Protein AF-A0A1I0SE45-F1 (afdb_monomer)

Solvent-accessible surface area (backbone atoms only — not comparable to full-atom values): 6340 Å² total; per-residue (Å²): 133,84,80,75,80,79,86,82,78,57,58,68,59,54,48,51,55,34,52,53,34,70,74,69,46,56,56,65,59,53,17,60,76,70,75,50,56,46,69,55,51,54,50,50,39,52,45,33,74,76,34,70,87,64,42,70,64,55,92,92,46,79,76,62,51,73,68,53,48,49,53,52,51,51,52,50,53,50,54,51,52,53,50,51,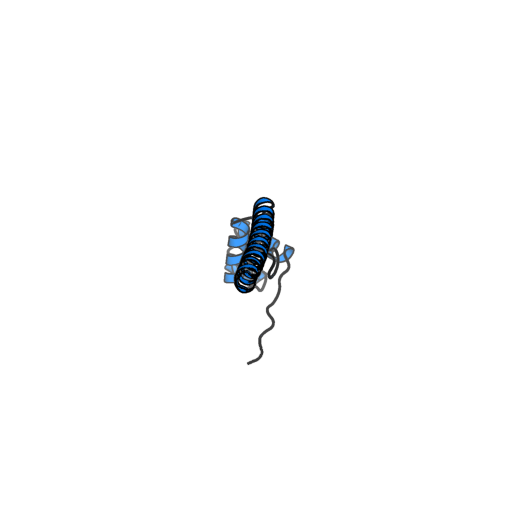51,52,52,52,54,51,49,52,59,50,55,65,58,52,59,71,68,68,77,76,124

pLDDT: mean 84.78, std 13.62, range [44.25, 98.06]

Mean predicted aligned error: 11.13 Å

Organism: NCBI:txid29529

Structure (mmCIF, N/CA/C/O backbone):
data_AF-A0A1I0SE45-F1
#
_entry.id   AF-A0A1I0SE45-F1
#
loop_
_atom_site.group_PDB
_atom_site.id
_atom_site.type_symbol
_atom_site.label_atom_id
_atom_site.label_alt_id
_atom_site.label_comp_id
_atom_site.label_asym_id
_atom_site.label_entity_id
_atom_site.label_seq_id
_atom_site.pdbx_PDB_ins_code
_atom_site.Cartn_x
_atom_site.Cartn_y
_atom_site.Cartn_z
_atom_site.occupancy
_atom_site.B_iso_or_equiv
_atom_site.auth_seq_id
_atom_site.auth_comp_id
_atom_site.auth_asym_id
_atom_site.auth_atom_id
_atom_site.pdbx_PDB_model_num
ATOM 1 N N . MET A 1 1 ? -6.788 -32.580 0.442 1.00 51.34 1 MET A N 1
ATOM 2 C CA . MET A 1 1 ? -7.147 -31.451 1.334 1.00 51.34 1 MET A CA 1
ATOM 3 C C . MET A 1 1 ? -7.772 -30.348 0.485 1.00 51.34 1 MET A C 1
ATOM 5 O O . MET A 1 1 ? -7.076 -29.788 -0.352 1.00 51.34 1 MET A O 1
ATOM 9 N N . SER A 1 2 ? -9.080 -30.093 0.608 1.00 59.44 2 SER A N 1
ATOM 10 C CA . SER A 1 2 ? -9.768 -29.074 -0.206 1.00 59.44 2 SER A CA 1
ATOM 11 C C . SER A 1 2 ? -9.367 -27.663 0.243 1.00 59.44 2 SER A C 1
ATOM 13 O O . SER A 1 2 ? -9.402 -27.350 1.435 1.00 59.44 2 SER A O 1
ATOM 15 N N . LYS A 1 3 ? -8.947 -26.812 -0.699 1.00 62.19 3 LYS A N 1
ATOM 16 C CA . LYS A 1 3 ? -8.541 -25.425 -0.431 1.00 62.19 3 LYS A CA 1
ATOM 17 C C . LYS A 1 3 ? -9.805 -24.628 -0.095 1.00 62.19 3 LYS A C 1
ATOM 19 O O . LYS A 1 3 ? -10.575 -24.287 -0.988 1.00 62.19 3 LYS A O 1
ATOM 24 N N . LYS A 1 4 ? -10.043 -24.353 1.192 1.00 72.88 4 LYS A N 1
ATOM 25 C CA . LYS A 1 4 ? -11.185 -23.539 1.638 1.00 72.88 4 LYS A CA 1
ATOM 26 C C . LYS A 1 4 ? -11.140 -22.189 0.914 1.00 72.88 4 LYS A C 1
ATOM 28 O O . LYS A 1 4 ? -10.127 -21.488 0.980 1.00 72.88 4 LYS A O 1
ATOM 33 N N . ALA A 1 5 ? -12.211 -21.848 0.199 1.00 72.62 5 ALA A N 1
ATOM 34 C CA . ALA A 1 5 ? -12.312 -20.574 -0.499 1.00 72.62 5 ALA A CA 1
ATOM 35 C C . ALA A 1 5 ? -12.142 -19.430 0.513 1.00 72.62 5 ALA A C 1
ATOM 37 O O . ALA A 1 5 ? -12.779 -19.420 1.571 1.00 72.62 5 ALA A O 1
ATOM 38 N N . ARG A 1 6 ? -11.240 -18.486 0.222 1.00 74.75 6 ARG A N 1
ATOM 39 C CA . ARG A 1 6 ? -11.030 -17.329 1.100 1.00 74.75 6 ARG A CA 1
ATOM 40 C C . ARG A 1 6 ? -12.245 -16.418 0.991 1.00 74.75 6 ARG A C 1
ATOM 42 O O . ARG A 1 6 ? -12.566 -15.962 -0.103 1.00 74.75 6 ARG A O 1
ATOM 49 N N . ARG A 1 7 ? -12.891 -16.135 2.123 1.00 80.12 7 ARG A N 1
ATOM 50 C CA . ARG A 1 7 ? -13.955 -15.129 2.204 1.00 80.12 7 ARG A CA 1
ATOM 51 C C . ARG A 1 7 ? -13.367 -13.762 1.851 1.00 80.12 7 ARG A C 1
ATOM 53 O O . ARG A 1 7 ? -12.404 -13.324 2.479 1.00 80.12 7 ARG A O 1
ATOM 60 N N . GLY A 1 8 ? -13.914 -13.134 0.816 1.00 83.88 8 GLY A N 1
ATOM 61 C CA . GLY A 1 8 ? -13.620 -11.751 0.461 1.00 83.88 8 GLY A CA 1
ATOM 62 C C . GLY A 1 8 ? -14.579 -10.813 1.184 1.00 83.88 8 GLY A C 1
ATOM 63 O O . GLY A 1 8 ? -15.752 -11.138 1.330 1.00 83.88 8 GLY A O 1
ATOM 64 N N . TYR A 1 9 ? -14.070 -9.664 1.615 1.00 88.25 9 TYR A N 1
ATOM 65 C CA . TYR A 1 9 ? -14.874 -8.563 2.142 1.00 88.25 9 TYR A CA 1
ATOM 66 C C . TYR A 1 9 ? -14.623 -7.336 1.271 1.00 88.25 9 TYR A C 1
ATOM 68 O O . TYR A 1 9 ? -13.467 -7.080 0.896 1.00 88.25 9 TYR A O 1
ATOM 76 N N . ASP A 1 10 ? -15.686 -6.609 0.941 1.00 89.25 10 ASP A N 1
ATOM 77 C CA . ASP A 1 10 ? -15.593 -5.361 0.188 1.00 89.25 10 ASP A CA 1
ATOM 78 C C . ASP A 1 10 ? -14.990 -4.222 1.034 1.00 89.25 10 ASP A C 1
ATOM 80 O O . ASP A 1 10 ? -14.731 -4.367 2.233 1.00 89.25 10 ASP A O 1
ATOM 84 N N . LYS A 1 11 ? -14.679 -3.094 0.382 1.00 88.38 11 LYS A N 1
ATOM 85 C CA . LYS A 1 11 ? -14.054 -1.935 1.039 1.00 88.38 11 LYS A CA 1
ATOM 86 C C . LYS A 1 11 ? -14.984 -1.317 2.086 1.00 88.38 11 LYS A C 1
ATOM 88 O O . LYS A 1 11 ? -14.528 -1.028 3.187 1.00 88.38 11 LYS A O 1
ATOM 93 N N . SER A 1 12 ? -16.266 -1.159 1.764 1.00 89.69 12 SER A N 1
ATOM 94 C CA . SER A 1 12 ? -17.288 -0.593 2.654 1.00 89.69 12 SER A CA 1
ATOM 95 C C . SER A 1 12 ? -17.413 -1.362 3.966 1.00 89.69 12 SER A C 1
ATOM 97 O O . SER A 1 12 ? -17.413 -0.764 5.037 1.00 89.69 12 SER A O 1
ATOM 99 N N . PHE A 1 13 ? -17.441 -2.691 3.900 1.00 93.06 13 PHE A N 1
ATOM 100 C CA . PHE A 1 13 ? -17.540 -3.557 5.064 1.00 93.06 13 PHE A CA 1
ATOM 101 C C . PHE A 1 13 ? -16.312 -3.425 5.962 1.00 93.06 13 PHE A C 1
ATOM 103 O O . PHE A 1 13 ? -16.438 -3.320 7.180 1.00 93.06 13 PHE A O 1
ATOM 110 N N . LYS A 1 14 ? -15.114 -3.405 5.366 1.00 92.38 14 LYS A N 1
ATOM 111 C CA . LYS A 1 14 ? -13.865 -3.232 6.118 1.00 92.38 14 LYS A CA 1
ATOM 112 C C . LYS A 1 14 ? -13.802 -1.872 6.805 1.00 92.38 14 LYS A C 1
ATOM 114 O O . LYS A 1 14 ? -13.392 -1.820 7.960 1.00 92.38 14 LYS A O 1
ATOM 119 N N . LEU A 1 15 ? -14.227 -0.806 6.122 1.00 92.50 15 LEU A N 1
ATOM 120 C CA . LEU A 1 15 ? -14.299 0.541 6.693 1.00 92.50 15 LEU A CA 1
ATOM 121 C C . LEU A 1 15 ? -15.259 0.587 7.881 1.00 92.50 15 LEU A C 1
ATOM 123 O O . LEU A 1 15 ? -14.837 0.960 8.969 1.00 92.50 15 LEU A O 1
ATOM 127 N N . MET A 1 16 ? -16.489 0.095 7.709 1.00 94.44 16 MET A N 1
ATOM 128 C CA . MET A 1 16 ? -17.481 0.032 8.787 1.00 94.44 16 MET A CA 1
ATOM 129 C C . MET A 1 16 ? -16.956 -0.752 9.998 1.00 94.44 16 MET A C 1
ATOM 131 O O . MET A 1 16 ? -17.079 -0.300 11.134 1.00 94.44 16 MET A O 1
ATOM 135 N N . ALA A 1 17 ? -16.310 -1.900 9.769 1.00 95.31 17 ALA A N 1
ATOM 136 C CA . ALA A 1 17 ? -15.747 -2.708 10.847 1.00 95.31 17 ALA A CA 1
ATOM 137 C C . ALA A 1 17 ? -14.658 -1.956 11.631 1.00 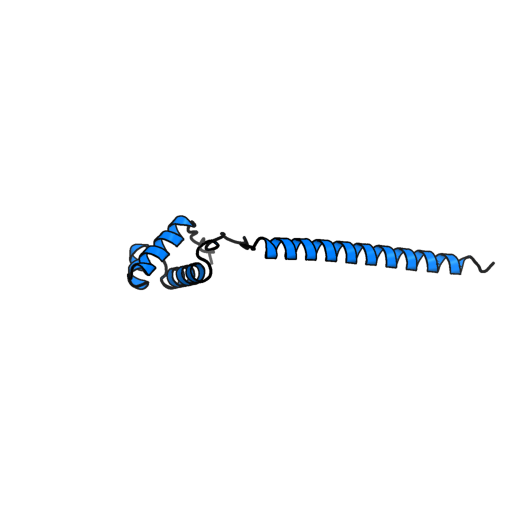95.31 17 ALA A C 1
ATOM 139 O O . ALA A 1 17 ? -14.602 -2.040 12.861 1.00 95.31 17 ALA A O 1
ATOM 140 N N . VAL A 1 18 ? -13.798 -1.212 10.929 1.00 94.56 18 VAL A N 1
ATOM 141 C CA . VAL A 1 18 ? -12.750 -0.399 11.554 1.00 94.56 18 VAL A CA 1
ATOM 142 C C . VAL A 1 18 ? -13.337 0.805 12.286 1.00 94.56 18 VAL A C 1
ATOM 144 O O . VAL A 1 18 ? -12.939 1.053 13.421 1.00 94.56 18 VAL A O 1
ATOM 147 N N . GLU A 1 19 ? -14.294 1.522 11.699 1.00 94.00 19 GLU A N 1
ATOM 148 C CA . GLU A 1 19 ? -14.982 2.652 12.340 1.00 94.00 19 GLU A CA 1
ATOM 149 C C . GLU A 1 19 ? -15.678 2.224 13.633 1.00 94.00 19 GLU A C 1
ATOM 151 O O . GLU A 1 19 ? -15.508 2.864 14.671 1.00 94.00 19 GLU A O 1
ATOM 156 N N . LEU A 1 20 ? -16.369 1.081 13.606 1.00 94.69 20 LEU A N 1
ATOM 157 C CA . LEU A 1 20 ? -17.023 0.507 14.779 1.00 94.69 20 LEU A CA 1
ATOM 158 C C . LEU A 1 20 ? -16.021 0.143 15.884 1.00 94.69 20 LEU A C 1
ATOM 160 O O . LEU A 1 20 ? -16.324 0.252 17.069 1.00 94.69 20 LEU A O 1
ATOM 164 N N . HIS A 1 21 ? -14.809 -0.278 15.522 1.00 95.00 21 HIS A N 1
ATOM 165 C CA . HIS A 1 21 ? -13.746 -0.486 16.501 1.00 95.00 21 HIS A CA 1
ATOM 166 C C . HIS A 1 21 ? -13.167 0.842 17.022 1.00 95.00 21 HIS A C 1
ATOM 168 O O . HIS A 1 21 ? -12.956 0.984 18.228 1.00 95.00 21 HIS A O 1
ATOM 174 N N . LYS A 1 22 ? -12.953 1.835 16.144 1.00 92.75 22 LYS A N 1
ATOM 175 C CA . LYS A 1 22 ? -12.457 3.176 16.512 1.00 92.75 22 LYS A CA 1
ATOM 176 C C . LYS A 1 22 ? -13.449 3.953 17.383 1.00 92.75 22 LYS A C 1
ATOM 178 O O . LYS A 1 22 ? -13.012 4.809 18.145 1.00 92.75 22 LYS A O 1
ATOM 183 N N . SER A 1 23 ? -14.740 3.615 17.360 1.00 93.25 23 SER A N 1
ATOM 184 C CA . SER A 1 23 ? -15.751 4.185 18.264 1.00 93.25 23 SER A CA 1
ATOM 185 C C . SER A 1 23 ? -15.600 3.740 19.731 1.00 93.25 23 SER A C 1
ATOM 187 O O . SER A 1 23 ? -16.444 4.070 20.561 1.00 93.25 23 SER A O 1
ATOM 189 N N . GLY A 1 24 ? -14.567 2.954 20.057 1.00 92.19 24 GLY A N 1
ATOM 190 C CA . GLY A 1 24 ? -14.243 2.514 21.416 1.00 92.19 24 GLY A CA 1
ATOM 191 C C . GLY A 1 24 ? -14.690 1.090 21.749 1.00 92.19 24 GLY A C 1
ATOM 192 O O . GLY A 1 24 ? -14.379 0.594 22.832 1.00 92.19 24 GLY A O 1
ATOM 193 N N . LYS A 1 25 ? -15.379 0.384 20.838 1.00 94.44 25 LYS A N 1
ATOM 194 C CA . LYS A 1 25 ? -15.736 -1.021 21.073 1.00 94.44 25 LYS A CA 1
ATOM 195 C C . LYS A 1 25 ? -14.490 -1.922 21.018 1.00 94.44 25 LYS A C 1
ATOM 197 O O . LYS A 1 25 ? -13.683 -1.797 20.093 1.00 94.44 25 LYS A O 1
ATOM 202 N N . PRO A 1 26 ? -14.338 -2.906 21.925 1.00 95.75 26 PRO A N 1
ATOM 203 C CA . PRO A 1 26 ? -13.233 -3.859 21.864 1.00 95.75 26 PRO A CA 1
ATOM 204 C C . PRO A 1 26 ? -13.236 -4.674 20.565 1.00 95.75 26 PRO A C 1
ATOM 206 O O . PRO A 1 26 ? -14.278 -5.172 20.137 1.00 95.75 26 PRO A O 1
ATOM 209 N N . ALA A 1 27 ? -12.052 -4.903 19.985 1.00 93.81 27 ALA A N 1
ATOM 210 C CA . ALA A 1 27 ? -11.909 -5.656 18.735 1.00 93.81 27 ALA A CA 1
ATOM 211 C C . ALA A 1 27 ? -12.521 -7.069 18.807 1.00 93.81 27 ALA A C 1
ATOM 213 O O . ALA A 1 27 ? -13.067 -7.557 17.824 1.00 93.81 27 ALA A O 1
ATOM 214 N N . GLY A 1 28 ? -12.458 -7.720 19.976 1.00 95.31 28 GLY A N 1
ATOM 215 C CA . GLY A 1 28 ? -13.078 -9.031 20.201 1.00 95.31 28 GLY A CA 1
ATOM 216 C C . GLY A 1 28 ? -14.599 -9.005 20.044 1.00 95.31 28 GLY A C 1
ATOM 217 O O . GLY A 1 28 ? -15.170 -9.867 19.379 1.00 95.31 28 GLY A O 1
ATOM 218 N N . THR A 1 29 ? -15.243 -7.985 20.610 1.00 96.12 29 THR A N 1
ATOM 219 C CA . THR A 1 29 ? -16.694 -7.793 20.539 1.00 96.12 29 THR A CA 1
ATOM 220 C C . THR A 1 29 ? -17.130 -7.491 19.112 1.00 96.12 29 TH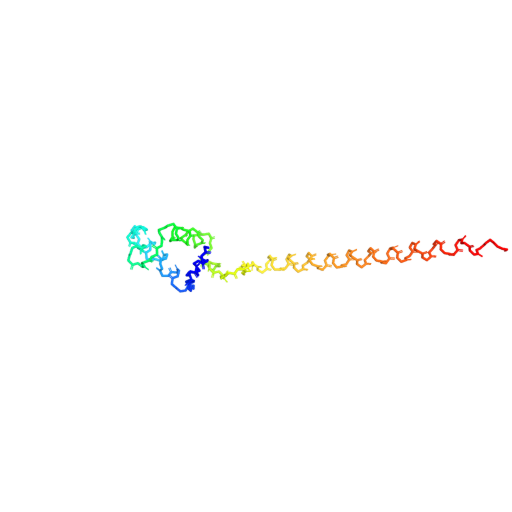R A C 1
ATOM 222 O O . THR A 1 29 ? -18.001 -8.177 18.589 1.00 96.12 29 THR A O 1
ATOM 225 N N . VAL A 1 30 ? -16.463 -6.540 18.450 1.00 96.44 30 VAL A N 1
ATOM 226 C CA . VAL A 1 30 ? -16.764 -6.161 17.059 1.00 96.44 30 VAL A CA 1
ATOM 227 C C . VAL A 1 30 ? -16.592 -7.346 16.112 1.00 96.44 30 VAL A C 1
ATOM 229 O O . VAL A 1 30 ? -17.457 -7.619 15.286 1.00 96.44 30 VAL A O 1
ATOM 232 N N . ALA A 1 31 ? -15.504 -8.105 16.253 1.00 95.62 31 ALA A N 1
ATOM 233 C CA . ALA A 1 31 ? -15.264 -9.270 15.413 1.00 95.62 31 ALA A CA 1
ATOM 234 C C . ALA A 1 31 ? -16.347 -10.347 15.589 1.00 95.62 31 ALA A C 1
ATOM 236 O O . ALA A 1 31 ? -16.797 -10.931 14.605 1.00 95.62 31 ALA A O 1
ATOM 237 N N . LYS A 1 32 ? -16.808 -10.568 16.829 1.00 96.38 32 LYS A N 1
ATOM 238 C CA . LYS A 1 32 ? -17.900 -11.500 17.134 1.00 96.38 32 LYS A CA 1
ATOM 239 C C . LYS A 1 32 ? -19.239 -11.024 16.562 1.00 96.38 32 LYS A C 1
ATOM 241 O O . LYS A 1 32 ? -19.938 -11.836 15.967 1.00 96.38 32 LYS A O 1
ATOM 246 N N . GLU A 1 33 ? -19.570 -9.738 16.708 1.00 94.94 33 GLU A N 1
ATOM 247 C CA . GLU A 1 33 ? -20.778 -9.120 16.130 1.00 94.94 33 GLU A CA 1
ATOM 248 C C . GLU A 1 33 ? -20.802 -9.259 14.598 1.00 94.94 33 GLU A C 1
ATOM 250 O O . GLU A 1 33 ? -21.835 -9.582 14.017 1.00 94.94 33 GLU A O 1
ATOM 255 N N . LEU A 1 34 ? -19.651 -9.074 13.946 1.00 94.06 34 LEU A N 1
ATOM 256 C CA . LEU A 1 34 ? -19.516 -9.111 12.487 1.00 94.06 34 LEU A CA 1
ATOM 257 C C . LEU A 1 34 ? -19.199 -10.506 11.917 1.00 94.06 34 LEU A C 1
ATOM 259 O O . LEU A 1 34 ? -19.092 -10.664 10.701 1.00 94.06 34 LEU A O 1
ATOM 263 N N . GLY A 1 35 ? -19.020 -11.519 12.770 1.00 93.94 35 GLY A N 1
ATOM 264 C CA . GLY A 1 35 ? -18.670 -12.879 12.352 1.00 93.94 35 GLY A CA 1
ATOM 265 C C . GLY A 1 35 ? -17.310 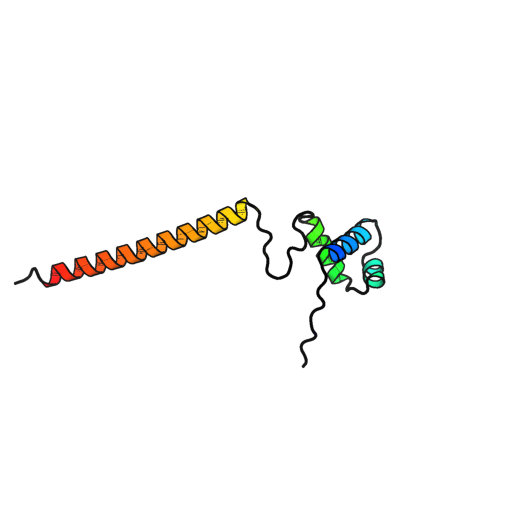-12.992 11.646 1.00 93.94 35 GLY A C 1
ATOM 266 O O . GLY A 1 35 ? -17.136 -13.849 10.774 1.00 93.94 35 GLY A O 1
ATOM 267 N N . ILE A 1 36 ? -16.354 -12.129 11.999 1.00 94.69 36 ILE A N 1
ATOM 268 C CA . ILE A 1 36 ? -14.995 -12.098 11.440 1.00 94.69 36 ILE A CA 1
ATOM 269 C C . ILE A 1 36 ? -13.949 -12.511 12.478 1.00 94.69 36 ILE A C 1
ATOM 271 O O . ILE A 1 36 ? -14.208 -12.573 13.676 1.00 94.69 36 ILE A O 1
ATOM 275 N N . ASP A 1 37 ? -12.734 -12.788 12.013 1.00 94.25 37 ASP A N 1
ATOM 276 C CA . ASP A 1 37 ? -11.599 -13.047 12.896 1.00 94.25 37 ASP A CA 1
ATOM 277 C C . ASP A 1 37 ? -11.076 -11.746 13.540 1.00 94.25 37 ASP A C 1
ATOM 279 O O . ASP A 1 37 ? -10.959 -10.708 12.882 1.00 94.25 37 ASP A O 1
ATOM 283 N N . VAL A 1 38 ? -10.715 -11.799 14.826 1.00 95.69 38 VAL A N 1
ATOM 284 C CA . VAL A 1 38 ? -10.201 -10.632 15.573 1.00 95.69 38 VAL A CA 1
ATOM 285 C C . VAL A 1 38 ? -8.868 -10.146 15.005 1.00 95.69 38 VAL A C 1
ATOM 287 O O . VAL A 1 38 ? -8.624 -8.940 14.923 1.00 95.69 38 VAL A O 1
ATOM 290 N N . GLY A 1 39 ? -7.993 -11.071 14.604 1.00 94.19 39 GLY A N 1
ATOM 291 C CA . GLY A 1 39 ? -6.726 -10.749 13.952 1.00 94.19 39 GLY A CA 1
ATOM 292 C C . GLY A 1 39 ? -6.948 -10.040 12.620 1.00 94.19 39 GLY A C 1
ATOM 293 O O . GLY A 1 39 ? -6.204 -9.115 12.283 1.00 94.19 39 GLY A O 1
ATOM 294 N N . MET A 1 40 ? -8.016 -10.403 11.904 1.00 93.00 40 MET A N 1
ATOM 295 C CA . MET A 1 40 ? -8.406 -9.717 10.679 1.00 93.00 40 MET A CA 1
ATOM 296 C C . MET A 1 40 ? -8.825 -8.272 10.932 1.00 93.00 40 MET A C 1
ATOM 298 O O . MET A 1 40 ? -8.302 -7.374 10.272 1.00 93.00 40 MET A O 1
ATOM 302 N N . LEU A 1 41 ? -9.685 -8.041 11.926 1.00 95.19 41 LEU A N 1
ATOM 303 C CA . LEU A 1 41 ? -10.085 -6.691 12.313 1.00 95.19 41 LEU A CA 1
ATOM 304 C C . LEU A 1 41 ? -8.874 -5.846 12.724 1.00 95.19 41 LEU A C 1
ATOM 306 O O . LEU A 1 41 ? -8.692 -4.750 12.211 1.00 95.19 41 LEU A O 1
ATOM 310 N N . ARG A 1 42 ? -7.985 -6.374 13.575 1.00 93.94 42 ARG A N 1
ATOM 311 C CA . ARG A 1 42 ? -6.756 -5.671 13.991 1.00 93.94 42 ARG A CA 1
ATOM 312 C C . ARG A 1 42 ? -5.863 -5.303 12.811 1.00 93.94 42 ARG A C 1
ATOM 314 O O . ARG A 1 42 ? -5.298 -4.211 12.779 1.00 93.94 42 ARG A O 1
ATOM 321 N N . ARG A 1 43 ? -5.724 -6.208 11.839 1.00 91.69 43 ARG A N 1
ATOM 322 C CA . ARG A 1 43 ? -4.973 -5.936 10.613 1.00 91.69 43 ARG A CA 1
ATOM 323 C C . ARG A 1 43 ? -5.619 -4.805 9.815 1.00 91.69 43 ARG A C 1
ATOM 325 O O . ARG A 1 43 ? -4.889 -3.919 9.385 1.00 91.69 43 ARG A O 1
ATOM 332 N N . TRP A 1 44 ? -6.939 -4.821 9.637 1.00 92.75 44 TRP A N 1
ATOM 333 C CA . TRP A 1 44 ? -7.645 -3.752 8.929 1.00 92.75 44 TRP A CA 1
ATOM 334 C C . TRP A 1 44 ? -7.527 -2.413 9.643 1.00 92.75 44 TRP A C 1
ATOM 336 O O . TRP A 1 44 ? -7.271 -1.416 8.984 1.00 92.75 44 TRP A O 1
ATOM 346 N N . THR A 1 45 ? -7.616 -2.389 10.973 1.00 91.75 45 THR A N 1
ATOM 347 C CA . THR A 1 45 ? -7.406 -1.168 11.760 1.00 91.75 45 THR A CA 1
ATOM 348 C C . THR A 1 45 ? -6.006 -0.606 11.5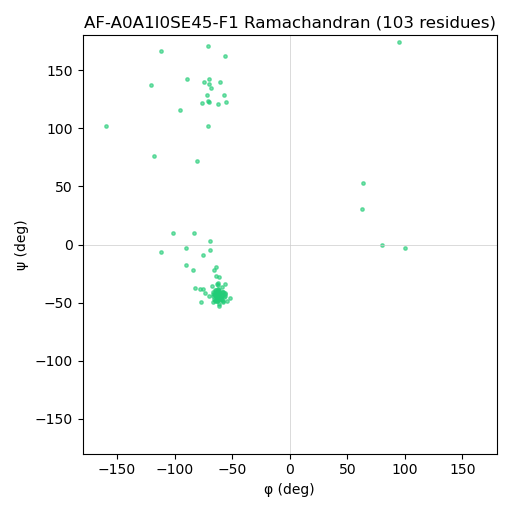49 1.00 91.75 45 THR A C 1
ATOM 350 O O . THR A 1 45 ? -5.857 0.592 11.363 1.00 91.75 45 THR A O 1
ATOM 353 N N . ARG A 1 46 ? -4.972 -1.458 11.519 1.00 89.56 46 ARG A N 1
ATOM 354 C CA . ARG A 1 46 ? -3.597 -1.018 11.241 1.00 89.56 46 ARG A CA 1
ATOM 355 C C . ARG A 1 46 ? -3.426 -0.499 9.814 1.00 89.56 46 ARG A C 1
ATOM 357 O O . ARG A 1 46 ? -2.743 0.499 9.630 1.00 89.56 46 ARG A O 1
ATOM 364 N N . GLU A 1 47 ? -4.002 -1.185 8.824 1.00 87.81 47 GLU A N 1
ATOM 365 C CA . GLU A 1 47 ? -4.004 -0.724 7.427 1.00 87.81 47 GLU A CA 1
ATOM 366 C C . GLU A 1 47 ? -4.666 0.661 7.340 1.00 87.81 47 GLU A C 1
ATOM 368 O O . GLU A 1 47 ? -4.047 1.593 6.836 1.00 87.81 47 GLU A O 1
ATOM 373 N N . PHE A 1 48 ? -5.840 0.815 7.961 1.00 89.44 48 PHE A N 1
ATOM 374 C CA . PHE A 1 48 ? -6.581 2.073 8.043 1.00 89.44 48 PHE A CA 1
ATOM 375 C C . PHE A 1 48 ? -5.803 3.193 8.737 1.00 89.44 4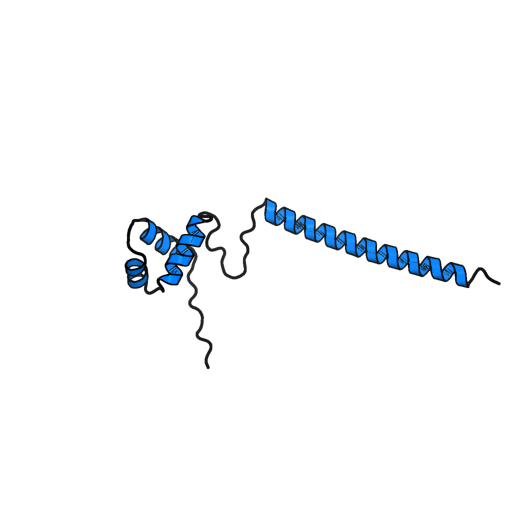8 PHE A C 1
ATOM 377 O O . PHE A 1 48 ? -5.714 4.288 8.200 1.00 89.44 48 PHE A O 1
ATOM 384 N N . SER A 1 49 ? -5.182 2.926 9.888 1.00 85.94 49 SER A N 1
ATOM 385 C CA . SER A 1 49 ? -4.354 3.909 10.598 1.00 85.94 49 SER A CA 1
ATOM 386 C C . SER A 1 49 ? -3.109 4.343 9.824 1.00 85.94 49 SER A C 1
ATOM 388 O O . SER A 1 49 ? -2.608 5.434 10.073 1.00 85.94 49 SER A O 1
ATOM 390 N N . ALA A 1 50 ? -2.575 3.496 8.939 1.00 83.06 50 ALA A N 1
ATOM 391 C CA . ALA A 1 50 ? -1.416 3.850 8.128 1.00 83.06 50 ALA A CA 1
ATOM 392 C C . ALA A 1 50 ? -1.793 4.805 6.987 1.00 83.06 50 ALA A C 1
ATOM 394 O O . ALA A 1 50 ? -1.026 5.714 6.682 1.00 83.06 50 ALA A O 1
ATOM 395 N N . ASP A 1 51 ? -2.959 4.601 6.368 1.00 77.50 51 ASP A N 1
ATOM 396 C CA . ASP A 1 51 ? -3.496 5.506 5.354 1.00 77.50 51 ASP A CA 1
ATOM 397 C C . ASP A 1 51 ? -5.012 5.318 5.185 1.00 77.50 51 ASP A C 1
ATOM 399 O O . ASP A 1 51 ? -5.466 4.377 4.528 1.00 77.50 51 ASP A O 1
ATOM 403 N N . GLU A 1 52 ? -5.812 6.217 5.760 1.00 72.69 52 GLU A N 1
ATOM 404 C CA . GLU A 1 52 ? -7.279 6.110 5.741 1.00 72.69 52 GLU A CA 1
ATOM 405 C C . GLU A 1 52 ? -7.844 6.193 4.311 1.00 72.69 52 GLU A C 1
ATOM 407 O O . GLU A 1 52 ? -8.804 5.497 3.969 1.00 72.69 52 GLU A O 1
ATOM 412 N N . THR A 1 53 ? -7.210 6.986 3.439 1.00 68.12 53 THR A N 1
ATOM 413 C CA . THR A 1 53 ? -7.671 7.210 2.059 1.00 68.12 53 THR A CA 1
ATOM 414 C C . THR A 1 53 ? -7.333 6.051 1.122 1.00 68.12 53 THR A C 1
ATOM 416 O O . THR A 1 53 ? -8.162 5.659 0.290 1.00 68.12 53 THR A O 1
ATOM 419 N N . ARG A 1 54 ? -6.147 5.455 1.298 1.00 68.62 54 ARG A N 1
ATOM 420 C CA . ARG A 1 54 ? -5.598 4.386 0.442 1.00 68.62 54 ARG A CA 1
ATOM 421 C C . ARG A 1 54 ? -5.733 2.984 1.028 1.00 68.62 54 ARG A C 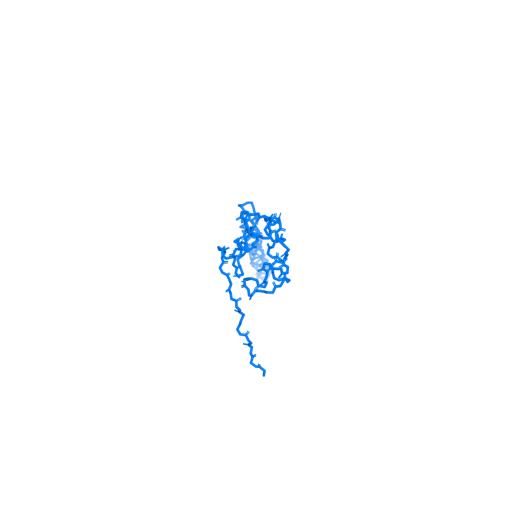1
ATOM 423 O O . ARG A 1 54 ? -5.196 2.005 0.505 1.00 68.62 54 ARG A O 1
ATOM 430 N N . SER A 1 55 ? -6.483 2.855 2.116 1.00 73.88 55 SER A N 1
ATOM 431 C CA . SER A 1 55 ? -6.767 1.557 2.710 1.00 73.88 55 SER A CA 1
ATOM 432 C C . SER A 1 55 ? -7.702 0.708 1.858 1.00 73.88 55 SER A C 1
ATOM 434 O O . SER A 1 55 ? -8.683 1.176 1.271 1.00 73.88 55 SER A O 1
ATOM 436 N N . PHE A 1 56 ? -7.406 -0.594 1.851 1.00 80.69 56 PHE A N 1
ATOM 437 C CA . PHE A 1 56 ? -8.174 -1.642 1.176 1.00 80.69 56 PHE A CA 1
ATOM 438 C C . PHE A 1 56 ? -8.245 -1.536 -0.367 1.00 80.69 56 PHE A C 1
ATOM 440 O O . PHE A 1 56 ? -9.340 -1.652 -0.923 1.00 80.69 56 PHE A O 1
ATOM 447 N N . PRO A 1 57 ? -7.117 -1.429 -1.101 1.00 71.94 57 PRO A N 1
ATOM 448 C CA . PRO A 1 57 ? -7.120 -1.303 -2.569 1.00 71.94 57 PRO A CA 1
ATOM 449 C C . PRO A 1 57 ? -7.568 -2.564 -3.332 1.00 71.94 57 PRO A C 1
ATOM 451 O O . PRO A 1 57 ? -7.712 -2.553 -4.556 1.00 71.94 57 PRO A O 1
ATOM 454 N N . GLY A 1 58 ? -7.819 -3.662 -2.616 1.00 67.88 58 GLY A N 1
ATOM 455 C CA . GLY A 1 58 ? -8.182 -4.957 -3.185 1.00 67.88 58 GLY A CA 1
ATOM 456 C C . GLY A 1 58 ? -6.977 -5.878 -3.377 1.00 67.88 58 GLY A C 1
ATOM 457 O O . GLY A 1 58 ? -5.829 -5.517 -3.124 1.00 67.88 58 GLY A O 1
ATOM 458 N N . ASN A 1 59 ? -7.242 -7.122 -3.780 1.00 58.94 59 ASN A N 1
ATOM 459 C CA . ASN A 1 59 ? -6.188 -8.123 -3.938 1.00 58.94 59 ASN A CA 1
ATOM 460 C C . ASN A 1 59 ? -5.296 -7.778 -5.139 1.00 58.94 59 ASN A C 1
ATOM 462 O O . ASN A 1 59 ? -5.784 -7.682 -6.261 1.00 58.94 59 ASN A O 1
ATOM 466 N N . GLY A 1 60 ? -3.991 -7.631 -4.899 1.00 58.75 60 GLY A N 1
ATOM 467 C CA . GLY A 1 60 ? -2.980 -7.464 -5.949 1.00 58.75 60 GLY A CA 1
ATOM 468 C C . GLY A 1 60 ? -2.854 -6.055 -6.535 1.00 58.75 60 GLY A C 1
ATOM 469 O O . GLY A 1 60 ? -2.002 -5.849 -7.393 1.00 58.75 60 GLY A O 1
ATOM 470 N N . LYS A 1 61 ? -3.647 -5.080 -6.075 1.00 63.38 61 LYS A N 1
ATOM 471 C CA . LYS A 1 61 ? -3.503 -3.677 -6.482 1.00 63.38 61 LYS A CA 1
ATOM 472 C C . LYS A 1 61 ? -2.658 -2.934 -5.451 1.00 63.38 61 LYS A C 1
ATOM 474 O O . LYS A 1 61 ? -3.057 -2.816 -4.296 1.00 63.38 61 LYS A O 1
ATOM 479 N N . GLN A 1 62 ? -1.486 -2.460 -5.866 1.00 64.81 62 GLN A N 1
ATOM 480 C CA . GLN A 1 62 ? -0.729 -1.483 -5.087 1.00 64.81 62 GLN A CA 1
ATOM 481 C C . GLN A 1 62 ? -1.400 -0.119 -5.260 1.00 64.81 62 GLN A C 1
ATOM 483 O O . GLN A 1 62 ? -1.540 0.354 -6.388 1.00 64.81 62 GLN A O 1
ATOM 488 N N . ASP A 1 63 ? -1.820 0.504 -4.158 1.00 69.94 63 ASP A N 1
ATOM 489 C CA . ASP A 1 63 ? -2.323 1.881 -4.178 1.00 69.94 63 ASP A CA 1
ATOM 490 C C . ASP A 1 63 ? -1.146 2.865 -4.180 1.00 69.94 63 ASP A C 1
ATOM 492 O O . ASP A 1 63 ? -0.775 3.461 -3.164 1.00 69.94 63 ASP A O 1
ATOM 496 N N . LEU A 1 64 ? -0.468 2.922 -5.326 1.00 76.94 64 LEU A N 1
ATOM 497 C CA . LEU A 1 64 ? 0.695 3.779 -5.523 1.00 76.94 64 LEU A CA 1
ATOM 498 C C . LEU A 1 64 ? 0.262 5.251 -5.521 1.00 76.94 64 LEU A C 1
ATOM 500 O O . LEU A 1 64 ? -0.694 5.613 -6.217 1.00 76.94 64 LEU A O 1
ATOM 504 N N . THR A 1 65 ? 0.997 6.105 -4.796 1.00 81.06 65 THR A N 1
ATOM 505 C CA . THR A 1 65 ? 0.866 7.568 -4.951 1.00 81.06 65 THR A CA 1
ATOM 506 C C . THR A 1 65 ? 1.108 7.976 -6.405 1.00 81.06 65 THR A C 1
ATOM 508 O O . THR A 1 65 ? 1.708 7.228 -7.180 1.00 81.06 65 THR A O 1
ATOM 511 N N . ALA A 1 66 ? 0.682 9.186 -6.781 1.00 82.81 66 ALA A N 1
ATOM 512 C CA . ALA A 1 66 ? 1.037 9.764 -8.078 1.00 82.81 66 ALA A CA 1
ATOM 513 C C . ALA A 1 66 ? 2.562 9.731 -8.303 1.00 82.81 66 ALA A C 1
ATOM 515 O O . ALA A 1 66 ? 3.014 9.208 -9.318 1.00 82.81 66 ALA A O 1
ATOM 516 N N . GLU A 1 67 ? 3.339 10.140 -7.297 1.00 86.62 67 GLU A N 1
ATOM 517 C CA . GLU A 1 67 ? 4.806 10.081 -7.320 1.00 86.62 67 GLU A CA 1
ATOM 518 C C . GLU A 1 67 ? 5.339 8.651 -7.490 1.00 86.62 67 GLU A C 1
ATOM 520 O O . GLU A 1 67 ? 6.244 8.405 -8.278 1.00 86.62 67 GLU A O 1
ATOM 525 N N . GLN A 1 68 ? 4.774 7.662 -6.792 1.00 87.06 68 GLN A N 1
ATOM 526 C CA . GLN A 1 68 ? 5.206 6.267 -6.920 1.00 87.06 68 GLN A CA 1
ATOM 527 C C . GLN A 1 68 ? 4.881 5.684 -8.300 1.00 87.06 68 GLN A C 1
ATOM 529 O O . GLN A 1 68 ? 5.670 4.897 -8.829 1.00 87.06 68 GLN A O 1
ATOM 534 N N . LYS A 1 69 ? 3.746 6.068 -8.897 1.00 87.81 69 LYS A N 1
ATOM 535 C CA . LYS A 1 69 ? 3.403 5.707 -10.282 1.00 87.81 69 LYS A CA 1
ATOM 536 C C . LYS A 1 69 ? 4.382 6.336 -11.263 1.00 87.81 69 LYS A C 1
ATOM 538 O O . LYS A 1 69 ? 4.842 5.655 -12.177 1.00 87.81 69 LYS A O 1
ATOM 543 N N . GLU A 1 70 ? 4.730 7.599 -11.052 1.00 92.00 70 GLU A N 1
ATOM 544 C CA . GLU A 1 70 ? 5.711 8.303 -11.868 1.00 92.00 70 GLU A CA 1
ATOM 545 C C . GLU A 1 70 ? 7.093 7.650 -11.762 1.00 92.00 70 GLU A C 1
ATOM 547 O O . GLU A 1 70 ? 7.671 7.284 -12.782 1.00 92.00 70 GLU A O 1
ATOM 552 N N . ILE A 1 71 ? 7.575 7.358 -10.549 1.00 95.56 71 ILE A N 1
ATOM 553 C CA . ILE A 1 71 ? 8.833 6.629 -10.324 1.00 95.56 71 ILE A CA 1
ATOM 554 C C . ILE A 1 71 ? 8.820 5.271 -11.036 1.00 95.56 71 ILE A C 1
ATOM 556 O O . ILE A 1 71 ? 9.818 4.881 -11.644 1.00 95.56 71 ILE A O 1
ATOM 560 N N . GLN A 1 72 ? 7.709 4.532 -10.977 1.00 91.62 72 GLN A N 1
ATOM 561 C CA . GLN A 1 72 ? 7.583 3.247 -11.666 1.00 91.62 72 GLN A CA 1
ATOM 562 C C . GLN A 1 72 ? 7.647 3.411 -13.191 1.00 91.62 72 GLN A C 1
ATOM 564 O O . GLN A 1 72 ? 8.343 2.641 -13.855 1.00 91.62 72 GLN A O 1
ATOM 569 N N . SER A 1 73 ? 6.960 4.419 -13.734 1.00 93.75 73 SER A N 1
ATOM 570 C CA . SER A 1 73 ? 6.990 4.756 -15.160 1.00 93.75 73 SER A CA 1
ATOM 571 C C . SER A 1 73 ? 8.401 5.132 -15.616 1.00 93.75 73 SER A C 1
ATOM 573 O O . SER A 1 73 ? 8.908 4.575 -16.588 1.00 93.75 73 SER A O 1
ATOM 575 N N . LEU A 1 74 ? 9.077 6.002 -14.862 1.00 97.31 74 LEU A N 1
ATOM 576 C CA . LEU A 1 74 ? 10.445 6.437 -15.140 1.00 97.31 74 LEU A CA 1
ATOM 577 C C . LEU A 1 74 ? 11.435 5.272 -15.092 1.00 97.31 74 LEU A C 1
ATOM 579 O O . LEU A 1 74 ? 12.271 5.140 -15.980 1.00 97.31 74 LEU A O 1
ATOM 583 N N . ARG A 1 75 ? 11.320 4.379 -14.101 1.00 96.44 75 ARG A N 1
ATOM 584 C CA . ARG A 1 75 ? 12.162 3.174 -14.023 1.00 96.44 75 ARG A CA 1
ATOM 585 C C . ARG A 1 75 ? 11.965 2.259 -15.224 1.00 96.44 75 ARG A C 1
ATOM 587 O O . ARG A 1 75 ? 12.943 1.722 -15.731 1.00 96.44 75 ARG A O 1
ATOM 594 N N . LYS A 1 76 ? 10.722 2.090 -15.679 1.00 96.44 76 LYS A N 1
ATOM 595 C CA . LYS A 1 76 ? 10.422 1.286 -16.866 1.00 96.44 76 LYS A CA 1
ATOM 596 C C . LYS A 1 76 ? 11.047 1.903 -18.120 1.00 96.44 76 LYS A C 1
ATOM 598 O O . LYS A 1 76 ? 11.720 1.192 -18.857 1.00 96.44 76 LYS A O 1
ATOM 603 N N . ALA A 1 77 ? 10.878 3.211 -18.316 1.00 96.88 77 ALA A N 1
ATOM 604 C CA . ALA A 1 77 ? 11.461 3.926 -19.450 1.00 96.88 77 ALA A CA 1
ATOM 605 C C . ALA A 1 77 ? 12.997 3.854 -19.448 1.00 96.88 77 ALA A C 1
ATOM 607 O O . ALA A 1 77 ? 13.609 3.608 -20.483 1.00 96.88 77 ALA A O 1
ATOM 608 N N . LEU A 1 78 ? 13.625 3.995 -18.275 1.00 98.06 78 LEU A N 1
ATOM 609 C CA . LEU A 1 78 ? 15.074 3.863 -18.134 1.00 98.06 78 LEU A CA 1
ATOM 610 C C . LEU A 1 78 ? 15.553 2.457 -18.518 1.00 98.06 78 LEU A C 1
ATOM 612 O O . LEU A 1 78 ? 16.503 2.326 -19.282 1.00 98.06 78 LEU A O 1
ATOM 616 N N . GLN A 1 79 ? 14.880 1.411 -18.033 1.00 97.44 79 GLN A N 1
ATOM 617 C CA . GLN A 1 79 ? 15.228 0.026 -18.362 1.00 97.44 79 GLN A CA 1
ATOM 618 C C . GLN A 1 79 ? 15.107 -0.273 -19.860 1.00 97.44 79 GLN A C 1
ATOM 620 O O . GLN A 1 79 ? 15.936 -0.993 -20.416 1.00 97.44 79 GLN A O 1
ATOM 625 N N . GLU A 1 80 ? 14.080 0.268 -20.512 1.00 97.38 80 GLU A N 1
ATOM 626 C CA . GLU A 1 80 ? 13.877 0.135 -21.955 1.00 97.38 80 GLU A CA 1
ATOM 627 C C . GLU A 1 80 ? 15.005 0.829 -22.730 1.00 97.38 80 GLU A C 1
ATOM 629 O O . GLU A 1 80 ? 15.680 0.189 -23.538 1.00 97.38 80 GLU A O 1
ATOM 634 N N . ALA A 1 81 ? 15.329 2.075 -22.373 1.00 97.56 81 ALA A N 1
ATOM 635 C CA . ALA A 1 81 ? 16.430 2.823 -22.977 1.00 97.56 81 ALA A CA 1
ATOM 636 C C . ALA A 1 81 ? 17.809 2.167 -22.747 1.00 97.56 81 ALA A C 1
ATOM 638 O O . ALA A 1 81 ? 18.669 2.162 -23.633 1.00 97.56 81 ALA A O 1
ATOM 639 N N . GLU A 1 82 ? 18.053 1.594 -21.566 1.00 97.50 82 GLU A N 1
ATOM 640 C CA . GLU A 1 82 ? 19.274 0.834 -21.271 1.00 97.50 82 GLU A CA 1
ATOM 641 C C . GLU A 1 82 ? 19.366 -0.438 -22.124 1.00 97.50 82 GLU A C 1
ATOM 643 O O . GLU A 1 82 ? 20.444 -0.790 -22.620 1.00 97.50 82 GLU A O 1
ATOM 648 N N . MET A 1 83 ? 18.236 -1.120 -22.330 1.00 96.94 83 MET A N 1
ATOM 649 C CA . MET A 1 83 ? 18.160 -2.308 -23.172 1.00 96.94 83 MET A CA 1
ATOM 650 C C . MET A 1 83 ? 18.442 -1.978 -24.639 1.00 96.94 83 MET A C 1
ATOM 652 O O . MET A 1 83 ? 19.266 -2.660 -25.256 1.00 96.94 83 MET A O 1
ATOM 656 N N . GLU A 1 84 ? 17.824 -0.926 -25.175 1.00 96.31 84 GLU A N 1
ATOM 657 C CA . GLU A 1 84 ? 18.071 -0.429 -26.533 1.00 96.31 84 GLU A CA 1
ATOM 658 C C . GLU A 1 84 ? 19.542 -0.065 -26.729 1.00 96.31 84 GLU A C 1
ATOM 660 O O . GLU A 1 84 ? 20.192 -0.561 -27.652 1.00 96.31 84 GLU A O 1
ATOM 665 N N . ASN A 1 85 ? 20.118 0.706 -25.802 1.00 97.00 85 ASN A N 1
ATOM 666 C CA . ASN A 1 85 ? 21.539 1.046 -25.831 1.00 97.00 85 ASN A CA 1
ATOM 667 C C . ASN A 1 85 ? 22.430 -0.196 -25.847 1.00 97.00 85 ASN A C 1
ATOM 669 O O . ASN A 1 85 ? 23.426 -0.245 -26.570 1.00 97.00 85 ASN A O 1
ATOM 673 N N . ARG A 1 86 ? 22.094 -1.221 -25.058 1.00 97.00 86 ARG A N 1
ATOM 674 C CA . ARG A 1 86 ? 22.847 -2.479 -25.041 1.00 97.00 86 ARG A CA 1
ATOM 675 C C . ARG A 1 86 ? 22.760 -3.208 -26.382 1.00 97.00 86 ARG A C 1
ATOM 677 O O . ARG A 1 86 ? 23.770 -3.745 -26.835 1.00 97.00 86 ARG A O 1
ATOM 684 N N . ILE A 1 87 ? 21.584 -3.231 -27.011 1.00 95.31 87 ILE A N 1
ATOM 685 C CA . ILE A 1 87 ? 21.381 -3.835 -28.335 1.00 95.31 87 ILE A CA 1
ATOM 686 C C . ILE A 1 87 ? 22.203 -3.085 -29.386 1.00 95.31 87 ILE A C 1
ATOM 688 O O . ILE A 1 87 ? 22.963 -3.719 -30.115 1.00 95.31 87 ILE A O 1
ATOM 692 N N . LEU A 1 88 ? 22.130 -1.753 -29.406 1.00 95.00 88 LEU A N 1
ATOM 693 C CA . LEU A 1 88 ? 22.884 -0.917 -30.341 1.00 95.00 88 LEU A CA 1
ATOM 694 C C . LEU A 1 88 ? 24.396 -1.086 -30.163 1.00 95.00 88 LEU A C 1
ATOM 696 O O . LEU A 1 88 ? 25.104 -1.343 -31.134 1.00 95.00 88 LEU A O 1
ATOM 700 N N . LYS A 1 89 ? 24.901 -1.047 -28.923 1.00 94.06 89 LYS A N 1
ATOM 701 C CA . LYS A 1 89 ? 26.323 -1.302 -28.628 1.00 94.06 89 LYS A CA 1
ATOM 702 C C . LYS A 1 89 ? 26.770 -2.681 -29.113 1.00 94.06 89 LYS A C 1
ATOM 704 O O . LYS A 1 89 ? 27.859 -2.816 -29.669 1.00 94.06 89 LYS A O 1
ATOM 709 N N . LYS A 1 90 ? 25.933 -3.708 -28.928 1.00 93.44 90 LYS A N 1
ATOM 710 C CA . LYS A 1 90 ? 26.217 -5.066 -29.407 1.00 93.44 90 LYS A CA 1
ATOM 711 C C . LYS A 1 90 ? 26.227 -5.141 -30.936 1.00 93.44 90 LYS A C 1
ATOM 713 O O . LYS A 1 90 ? 27.104 -5.803 -31.489 1.00 93.44 90 LYS A O 1
ATOM 718 N N . ALA A 1 91 ? 25.296 -4.463 -31.606 1.00 92.44 91 ALA A N 1
ATOM 719 C CA . ALA A 1 91 ? 25.244 -4.385 -33.062 1.00 92.44 91 ALA A CA 1
ATOM 720 C C . ALA A 1 91 ? 26.514 -3.723 -33.618 1.00 92.44 91 ALA A C 1
ATOM 722 O O . ALA A 1 91 ? 27.227 -4.351 -34.395 1.00 92.44 91 ALA A O 1
ATOM 723 N N . VAL A 1 92 ? 26.867 -2.528 -33.126 1.00 92.56 92 VAL A N 1
ATOM 724 C CA . VAL A 1 92 ? 28.097 -1.811 -33.516 1.00 92.56 92 VAL A CA 1
ATOM 725 C C . VAL A 1 92 ? 29.333 -2.688 -33.315 1.00 92.56 92 VAL A C 1
ATOM 727 O O . VAL A 1 92 ? 30.117 -2.867 -34.239 1.00 92.56 92 VAL A O 1
ATOM 730 N N . SER A 1 93 ? 29.480 -3.317 -32.144 1.00 89.62 93 SER A N 1
ATOM 731 C CA . SER A 1 93 ? 30.618 -4.207 -31.877 1.00 89.62 93 SER A CA 1
ATOM 732 C C . SER A 1 93 ? 30.687 -5.418 -32.812 1.00 89.62 93 SER A C 1
ATOM 734 O O . SER A 1 93 ? 31.776 -5.967 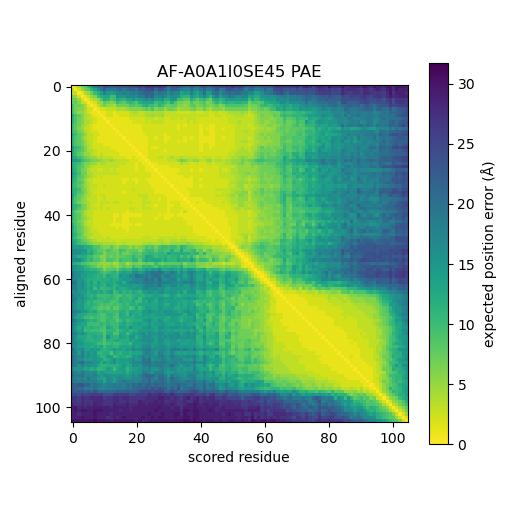-32.991 1.00 89.62 93 SER A O 1
ATOM 736 N N . THR A 1 94 ? 29.554 -5.887 -33.334 1.00 84.00 94 THR A N 1
ATOM 737 C CA . THR A 1 94 ? 29.513 -7.021 -34.265 1.00 84.00 94 THR A CA 1
ATOM 738 C C . THR A 1 94 ? 29.959 -6.563 -35.650 1.00 84.00 94 THR A C 1
ATOM 740 O O . THR A 1 94 ? 30.895 -7.143 -36.191 1.00 84.00 94 THR A O 1
ATOM 743 N N . PHE A 1 95 ? 29.395 -5.463 -36.158 1.00 79.75 95 PHE A N 1
ATOM 744 C CA . PHE A 1 95 ? 29.750 -4.916 -37.470 1.00 79.75 95 PHE A CA 1
ATOM 745 C C . PHE A 1 95 ? 31.212 -4.445 -37.538 1.00 79.75 95 PHE A C 1
ATOM 747 O O . PHE A 1 95 ? 31.938 -4.837 -38.445 1.00 79.75 95 PHE A O 1
ATOM 754 N N . SER A 1 96 ? 31.719 -3.735 -36.522 1.00 78.00 96 SER A N 1
ATOM 755 C CA . SER A 1 96 ? 33.128 -3.296 -36.501 1.00 78.00 96 SER A CA 1
ATOM 756 C C . SER A 1 96 ? 34.144 -4.449 -36.440 1.00 78.00 96 SER A C 1
ATOM 758 O O . SER A 1 96 ? 35.320 -4.256 -36.736 1.00 78.00 96 SER A O 1
ATOM 760 N N . ARG A 1 97 ? 33.728 -5.657 -36.030 1.00 65.44 97 ARG A N 1
ATOM 761 C CA . ARG A 1 97 ? 34.581 -6.859 -36.044 1.00 65.44 97 ARG A CA 1
ATOM 762 C C . ARG A 1 97 ? 34.602 -7.563 -37.400 1.00 65.44 97 ARG A C 1
ATOM 764 O O . ARG A 1 97 ? 35.532 -8.332 -37.642 1.00 65.44 97 ARG A O 1
ATOM 771 N N . GLU A 1 98 ? 33.596 -7.347 -38.241 1.00 59.59 98 GLU A N 1
ATOM 772 C CA . GLU A 1 98 ? 33.499 -7.947 -39.576 1.00 59.59 98 GLU A CA 1
ATOM 773 C C . GLU A 1 98 ? 34.329 -7.167 -40.603 1.00 59.59 98 GLU A C 1
ATOM 775 O O . GLU A 1 98 ? 35.040 -7.797 -41.386 1.00 59.59 98 GLU A O 1
ATOM 780 N N . ASP A 1 99 ? 34.376 -5.832 -40.509 1.00 58.41 99 ASP A N 1
ATOM 781 C CA . ASP A 1 99 ? 35.201 -4.985 -41.391 1.00 58.41 99 ASP A CA 1
ATOM 782 C C . ASP A 1 99 ? 36.700 -5.335 -41.319 1.00 58.41 99 ASP A C 1
ATOM 784 O O . ASP A 1 99 ? 37.395 -5.373 -42.333 1.00 58.41 99 ASP A O 1
ATOM 788 N N . ASN A 1 100 ? 37.201 -5.698 -40.132 1.00 56.78 100 ASN A N 1
ATOM 789 C CA . ASN A 1 100 ? 38.615 -6.037 -39.928 1.00 56.78 100 ASN A CA 1
ATOM 790 C C . ASN A 1 100 ? 39.011 -7.432 -40.463 1.00 56.78 100 ASN A C 1
ATOM 792 O O . ASN A 1 100 ? 40.188 -7.783 -40.459 1.00 56.78 100 ASN A O 1
ATOM 796 N N . LYS A 1 101 ? 38.049 -8.266 -40.889 1.00 56.66 101 LYS A N 1
ATOM 797 C CA . LYS A 1 101 ? 38.336 -9.585 -41.488 1.00 56.66 101 LYS A CA 1
ATOM 798 C C . LYS A 1 101 ? 38.496 -9.536 -43.009 1.00 56.66 101 LYS A C 1
ATOM 800 O O . LYS A 1 101 ? 39.055 -10.474 -43.564 1.00 56.66 101 LYS A O 1
ATOM 805 N N . TYR A 1 102 ? 38.032 -8.468 -43.662 1.00 56.72 102 TYR A N 1
ATOM 806 C CA . TYR A 1 102 ? 38.056 -8.321 -45.123 1.00 56.72 102 TYR A CA 1
ATOM 807 C C . TYR A 1 102 ? 39.022 -7.240 -45.634 1.00 56.72 102 TYR A C 1
ATOM 809 O O . TYR A 1 102 ? 39.253 -7.161 -46.834 1.00 56.72 102 TYR A O 1
ATOM 817 N N . SER A 1 103 ? 39.652 -6.453 -44.755 1.00 59.44 103 SER A N 1
ATOM 818 C CA . SER A 1 103 ? 40.690 -5.472 -45.121 1.00 59.44 103 SER A CA 1
ATOM 819 C C . SER A 1 103 ? 42.103 -6.065 -45.274 1.00 59.44 103 SER A C 1
ATOM 821 O O . SER A 1 103 ? 43.076 -5.320 -45.364 1.00 59.44 103 SER A O 1
ATOM 823 N N . GLY A 1 104 ? 42.231 -7.395 -45.277 1.00 59.41 104 GLY A N 1
ATOM 824 C CA . GLY A 1 104 ? 43.472 -8.123 -45.547 1.00 59.41 104 GLY A CA 1
ATOM 825 C C . GLY A 1 104 ? 43.334 -9.004 -46.787 1.00 59.41 104 GLY A C 1
ATOM 826 O O . GLY A 1 104 ? 43.153 -10.215 -46.671 1.00 59.41 104 GLY A O 1
ATOM 827 N N . SER A 1 105 ? 43.381 -8.401 -47.971 1.00 44.25 105 SER A N 1
ATOM 828 C CA . SER A 1 105 ?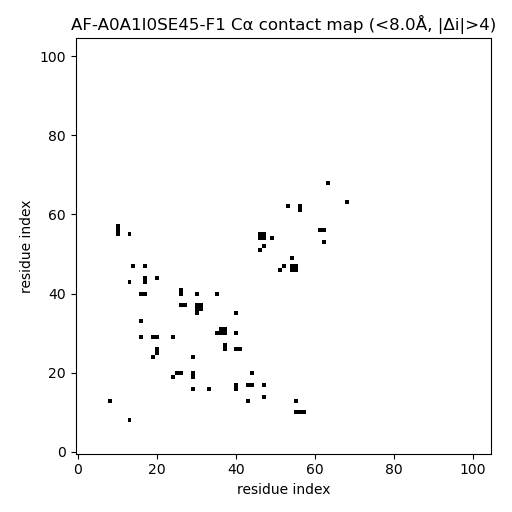 43.670 -9.052 -49.257 1.00 44.25 105 SER A CA 1
ATOM 829 C C . SER A 1 105 ? 44.437 -8.079 -50.136 1.00 44.25 105 SER A C 1
ATOM 831 O O . SER A 1 105 ? 44.093 -6.877 -50.092 1.00 44.25 105 SER A O 1
#

Radius of gyration: 27.3 Å; Cα contacts (8 Å, |Δi|>4): 43; chains: 1; bounding box: 64×42×71 Å

InterPro domains:
  IPR002514 Transposase IS3/IS911family [PF01527] (4-78)
  IPR009057 Homedomain-like superfamily [SSF46689] (6-98)
  IPR051839 Retinal determination transcriptional regulator [PTHR33215] (2-96)

Foldseek 3Di:
DDDPDDDDDDPVVLLVLLVVVVVPDPLVVSCVVVVHDSVVNVVSNVQCVVPVVQGDPDPPDDPADPVRVVVVVVVVVVVVVVVVVVVVVVVVVVVVVVVVVPVPD

Sequence (105 aa):
MSKKARRGYDKSFKLMAVELHKSGKPAGTVAKELGIDVGMLRRWTREFSADETRSFPGNGKQDLTAEQKEIQSLRKALQEAEMENRILKKAVSTFSREDNKYSGS

Nearest PDB structures (foldseek):
  2elh-assembly1_A  TM=6.401E-01  e=9.638E-02  Drosophila melanogaster
  1mdm-assembly1_A  TM=7.861E-01  e=3.167E-01  Homo sapiens
  7r3e-assembly1_B  TM=7.430E-01  e=7.333E-01  Pseudomonas aeruginosa PAO1
  7fby-assembly1_A  TM=5.611E-01  e=8.435E-01  Pyrococcus horikoshii OT3
  5ydw-assembly1_A-2  TM=4.528E-01  e=4.217E+00  Salmonella enterica subsp. enterica serovar Typhimurium

Secondary structure (DSSP, 8-state):
---PPPPP--HHHHHHHHHHHHTT--HHHHHHHHT--HHHHHHHHHHHHH-TTT----TT-----HHHHHHHHHHHHHHHHHHHHHHHHHHHHHHHHHHHHHS--